Protein AF-A0A951U4C7-F1 (afdb_monomer_lite)

Sequence (136 aa):
MAEIHDWDKIETALTLVGVRLNSTLERSILAATTEAVLAAIAALEEAQLNGHVCRPGGWLKRAIDGRWRPNGKTEVEDMMLQFNDWFNLAQAQGIVIASTMQPDGSLVVFDRAGIAYPFAEMLSRYPISELQSTAA

Secondary structure (DSSP, 8-state):
----S-HHHHHHHHHHTTPPP-HHHHHHHHHS-HHHHHHHHHHHHHHHHHS--SSHHHHHHHHHHTT-------HHHHHHHHHHHHHHHHHHTTSEEEEEE-TTS-EEEEETT--EEEHHHHHHHS-HHHHHHH--

pLDDT: mean 84.79, std 10.7, range [45.88, 96.75]

Structure (mmCIF, N/CA/C/O backbone):
data_AF-A0A951U4C7-F1
#
_entry.id   AF-A0A951U4C7-F1
#
loop_
_atom_site.group_PDB
_atom_site.id
_atom_site.type_symbol
_atom_site.label_atom_id
_atom_site.label_alt_id
_atom_site.label_comp_id
_atom_site.label_asym_id
_atom_site.label_entity_id
_atom_site.label_seq_id
_atom_site.pdbx_PDB_ins_code
_atom_site.Cartn_x
_atom_site.Cartn_y
_atom_site.Cartn_z
_atom_site.occupancy
_atom_site.B_iso_or_equiv
_atom_site.auth_seq_id
_atom_site.auth_comp_id
_atom_site.auth_asym_id
_atom_site.auth_atom_id
_atom_site.pdbx_PDB_model_num
ATOM 1 N N . MET A 1 1 ? 16.471 5.077 -31.242 1.00 45.88 1 MET A N 1
ATOM 2 C CA . MET A 1 1 ? 17.108 5.189 -29.912 1.00 45.88 1 MET A CA 1
ATOM 3 C C . MET A 1 1 ? 16.001 5.599 -28.959 1.00 45.88 1 MET A C 1
ATOM 5 O O . MET A 1 1 ? 15.239 6.474 -29.342 1.00 45.88 1 MET A O 1
ATOM 9 N N . ALA A 1 2 ? 15.808 4.906 -27.836 1.00 49.50 2 ALA A N 1
ATOM 10 C CA . ALA A 1 2 ? 14.783 5.296 -26.869 1.00 49.50 2 ALA A CA 1
ATOM 11 C C . ALA A 1 2 ? 15.259 6.577 -26.169 1.00 49.50 2 ALA A C 1
ATOM 13 O O . ALA A 1 2 ? 16.340 6.590 -25.588 1.00 49.50 2 ALA A O 1
ATOM 14 N N . GLU A 1 3 ? 14.516 7.671 -26.301 1.00 51.53 3 GLU A N 1
ATOM 15 C CA . GLU A 1 3 ? 14.867 8.931 -25.650 1.00 51.53 3 GLU A CA 1
ATOM 16 C C . GLU A 1 3 ? 14.311 8.926 -24.224 1.00 51.53 3 GLU A C 1
ATOM 18 O O . GLU A 1 3 ? 13.099 9.009 -24.023 1.00 51.53 3 GLU A O 1
ATOM 23 N N . ILE A 1 4 ? 15.186 8.840 -23.221 1.00 61.28 4 ILE A N 1
ATOM 24 C CA . ILE A 1 4 ? 14.778 9.016 -21.825 1.00 61.28 4 ILE A CA 1
ATOM 25 C C . ILE A 1 4 ? 14.524 10.501 -21.584 1.00 61.28 4 ILE A C 1
ATOM 27 O O . ILE A 1 4 ? 15.459 11.286 -21.467 1.00 61.28 4 ILE A O 1
ATOM 31 N N . HIS A 1 5 ? 13.252 10.874 -21.510 1.00 61.62 5 HIS A N 1
ATOM 32 C CA . HIS A 1 5 ? 12.834 12.254 -21.260 1.00 61.62 5 HIS A CA 1
ATOM 33 C C . HIS A 1 5 ? 12.763 12.616 -19.763 1.00 61.62 5 HIS A C 1
ATOM 35 O O . HIS A 1 5 ? 12.678 13.792 -19.430 1.00 61.62 5 HIS A O 1
ATOM 41 N N . ASP A 1 6 ? 12.854 11.638 -18.851 1.00 76.56 6 ASP A N 1
ATOM 42 C CA . ASP A 1 6 ? 12.598 11.836 -17.415 1.00 76.56 6 ASP A CA 1
ATOM 43 C C . ASP A 1 6 ? 13.649 11.156 -16.512 1.00 76.56 6 ASP A C 1
ATOM 45 O O . ASP A 1 6 ? 13.320 10.360 -15.630 1.00 76.56 6 ASP A O 1
ATOM 49 N N . TRP A 1 7 ? 14.936 11.440 -16.730 1.00 82.06 7 TRP A N 1
ATOM 50 C CA . TRP A 1 7 ? 16.014 10.856 -15.914 1.00 82.06 7 TRP A CA 1
ATOM 51 C C . TRP A 1 7 ? 15.895 11.205 -14.420 1.00 82.06 7 TRP A C 1
ATOM 53 O O . TRP A 1 7 ? 16.097 10.343 -13.571 1.00 82.06 7 TRP A O 1
ATOM 63 N N . ASP A 1 8 ? 15.474 12.431 -14.106 1.00 83.31 8 ASP A N 1
ATOM 64 C CA . ASP A 1 8 ? 15.248 12.915 -12.735 1.00 83.31 8 ASP A CA 1
ATOM 65 C C . ASP A 1 8 ? 14.231 12.051 -11.957 1.00 83.31 8 ASP A C 1
ATOM 67 O O . ASP A 1 8 ? 14.458 11.668 -10.804 1.00 83.31 8 ASP A O 1
ATOM 71 N N . LYS A 1 9 ? 13.148 11.627 -12.628 1.00 83.56 9 LYS A N 1
ATOM 72 C CA . LYS A 1 9 ? 12.151 10.717 -12.040 1.00 83.56 9 LYS A CA 1
ATOM 73 C C . LYS A 1 9 ? 12.745 9.341 -11.755 1.00 83.56 9 LYS A C 1
ATOM 75 O O . LYS A 1 9 ? 12.454 8.751 -10.717 1.00 83.56 9 LYS A O 1
ATOM 80 N N . ILE A 1 10 ? 13.573 8.828 -12.665 1.00 85.44 10 ILE A N 1
ATOM 81 C CA . ILE A 1 10 ? 14.239 7.528 -12.509 1.00 85.44 10 ILE A CA 1
ATOM 82 C C . ILE A 1 10 ? 15.234 7.584 -11.345 1.00 85.44 10 ILE A C 1
ATOM 84 O O . ILE A 1 10 ? 15.258 6.671 -10.526 1.00 85.44 10 ILE A O 1
ATOM 88 N N . GLU A 1 11 ? 16.023 8.651 -11.231 1.00 85.31 11 GLU A N 1
ATOM 89 C CA . GLU A 1 11 ? 17.006 8.820 -10.157 1.00 85.31 11 GLU A CA 1
ATOM 90 C C . GLU A 1 11 ? 16.345 8.925 -8.776 1.00 85.31 11 GLU A C 1
ATOM 92 O O . GLU A 1 11 ? 16.759 8.247 -7.826 1.00 85.31 11 GLU A O 1
ATOM 97 N N . THR A 1 12 ? 15.258 9.692 -8.686 1.00 85.25 12 THR A N 1
ATOM 98 C CA . THR A 1 12 ? 14.436 9.781 -7.473 1.00 85.25 12 THR A CA 1
ATOM 99 C C . THR A 1 12 ? 13.888 8.407 -7.084 1.00 85.25 12 THR A C 1
ATOM 101 O O . THR A 1 12 ? 14.039 7.974 -5.939 1.00 85.25 12 THR A O 1
ATOM 104 N N . ALA A 1 13 ? 13.313 7.676 -8.043 1.00 84.88 13 ALA A N 1
ATOM 105 C CA . ALA A 1 13 ? 12.722 6.366 -7.793 1.00 84.88 13 ALA A CA 1
ATOM 106 C C . ALA A 1 13 ? 13.774 5.312 -7.394 1.00 84.88 13 ALA A C 1
ATOM 108 O O . ALA A 1 13 ? 13.545 4.534 -6.473 1.00 84.88 13 ALA A O 1
ATOM 109 N N . LEU A 1 14 ? 14.960 5.321 -8.015 1.00 88.69 14 LEU A N 1
ATOM 110 C CA . LEU A 1 14 ? 16.086 4.447 -7.655 1.00 88.69 14 LEU A CA 1
ATOM 111 C C . LEU A 1 14 ? 16.596 4.701 -6.234 1.00 88.69 14 LEU A C 1
ATOM 113 O O . LEU A 1 14 ? 16.932 3.755 -5.515 1.00 88.69 14 LEU A O 1
ATOM 117 N N . THR A 1 15 ? 16.639 5.972 -5.832 1.00 86.88 15 THR A N 1
ATOM 118 C CA . THR A 1 15 ? 17.038 6.376 -4.481 1.00 86.88 15 THR A CA 1
ATOM 119 C C 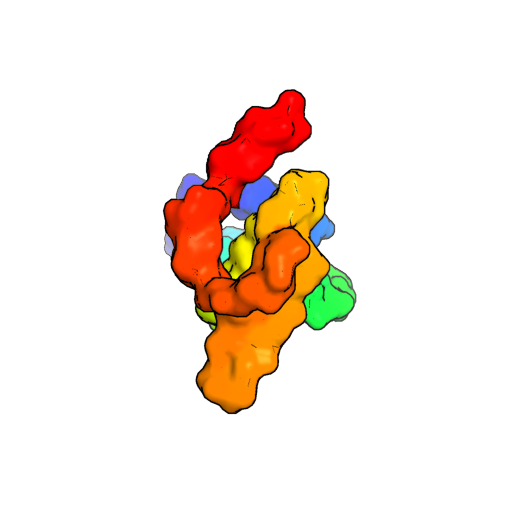. THR A 1 15 ? 16.047 5.856 -3.444 1.00 86.88 15 THR A C 1
ATOM 121 O O . THR A 1 15 ? 16.473 5.316 -2.423 1.00 86.88 15 THR A O 1
ATOM 124 N N . LEU A 1 16 ? 14.743 5.937 -3.735 1.00 84.88 16 LEU A N 1
ATOM 125 C CA . LEU A 1 16 ? 13.679 5.448 -2.855 1.00 84.88 16 LEU A CA 1
ATOM 126 C C . LEU A 1 16 ? 13.788 3.936 -2.592 1.00 84.88 16 LEU A C 1
ATOM 128 O O . LEU A 1 16 ? 13.708 3.505 -1.446 1.00 84.88 16 LEU A O 1
ATOM 132 N N . VAL A 1 17 ? 14.063 3.138 -3.630 1.00 85.12 17 VAL A N 1
ATOM 133 C CA . VAL A 1 17 ? 14.223 1.670 -3.516 1.00 85.12 17 VAL A CA 1
ATOM 134 C C . VAL A 1 17 ? 15.631 1.231 -3.078 1.00 85.12 17 VAL A C 1
ATOM 136 O O . VAL A 1 17 ? 15.945 0.035 -3.039 1.00 85.12 17 VAL A O 1
ATOM 139 N N . GLY A 1 18 ? 16.516 2.188 -2.767 1.00 86.12 18 GLY A N 1
ATOM 140 C CA . GLY A 1 18 ? 17.874 1.940 -2.276 1.00 86.12 18 GLY A CA 1
ATOM 141 C C . GLY A 1 18 ? 18.828 1.325 -3.309 1.00 86.12 18 GLY A C 1
ATOM 142 O O . GLY A 1 18 ? 19.813 0.676 -2.940 1.00 86.12 18 GLY A O 1
ATOM 143 N N . VAL A 1 19 ? 18.559 1.494 -4.607 1.00 87.62 19 VAL A N 1
ATOM 144 C CA . VAL A 1 19 ? 19.394 0.956 -5.688 1.00 87.62 19 VAL A CA 1
ATOM 145 C C . VAL A 1 19 ? 20.412 1.997 -6.133 1.00 87.62 19 VAL A C 1
ATOM 147 O O . VAL A 1 19 ? 20.068 3.057 -6.643 1.00 87.62 19 VAL A O 1
ATOM 150 N N . ARG A 1 20 ? 21.699 1.655 -6.028 1.00 85.88 20 ARG A N 1
ATOM 151 C CA . ARG A 1 20 ? 22.768 2.450 -6.644 1.00 85.88 20 ARG A CA 1
ATOM 152 C C . ARG A 1 20 ? 22.938 2.092 -8.114 1.00 85.88 20 ARG A C 1
ATOM 154 O O . ARG A 1 20 ? 23.027 0.911 -8.465 1.00 85.88 20 ARG A O 1
ATOM 161 N N . LEU A 1 21 ? 23.067 3.118 -8.949 1.00 83.06 21 LEU A N 1
ATOM 162 C CA . LEU A 1 21 ? 23.437 2.960 -10.349 1.00 83.06 21 LEU A CA 1
ATOM 163 C C . LEU A 1 21 ? 24.836 2.352 -10.475 1.00 83.06 21 LEU A C 1
ATOM 165 O O . LEU A 1 21 ? 25.780 2.725 -9.779 1.00 83.06 21 LEU A O 1
ATOM 169 N N . ASN A 1 22 ? 24.956 1.396 -11.389 1.00 85.81 22 ASN A N 1
ATOM 170 C CA . ASN A 1 22 ? 26.227 0.891 -11.883 1.00 85.81 22 ASN A CA 1
ATOM 171 C C . ASN A 1 22 ? 26.191 0.901 -13.414 1.00 85.81 22 ASN A C 1
ATOM 173 O O . ASN A 1 22 ? 25.114 0.930 -14.009 1.00 85.81 22 ASN A O 1
ATOM 177 N N . SER A 1 23 ? 27.356 0.813 -14.052 1.00 84.12 23 SER A N 1
ATOM 178 C CA . SER A 1 23 ? 27.496 0.922 -15.512 1.00 84.12 23 SER A CA 1
ATOM 179 C C . SER A 1 23 ? 26.658 -0.087 -16.312 1.00 84.12 23 SER A C 1
ATOM 181 O O . SER A 1 23 ? 26.307 0.158 -17.465 1.00 84.12 23 SER A O 1
ATOM 183 N N . THR A 1 24 ? 26.317 -1.234 -15.720 1.00 84.19 24 THR A N 1
ATOM 184 C CA . THR A 1 24 ? 25.462 -2.241 -16.365 1.00 84.19 24 THR A CA 1
ATOM 185 C C . THR A 1 24 ? 23.987 -1.861 -16.275 1.00 84.19 24 THR A C 1
ATOM 187 O O . THR A 1 24 ? 23.252 -1.994 -17.255 1.00 84.19 24 THR A O 1
ATOM 190 N N . LEU A 1 25 ? 23.549 -1.387 -15.109 1.00 83.19 25 LEU A N 1
ATOM 191 C CA . LEU A 1 25 ? 22.180 -0.942 -14.880 1.00 83.19 25 LEU A CA 1
ATOM 192 C C . LEU A 1 25 ? 21.878 0.330 -15.679 1.00 83.19 25 LEU A C 1
ATOM 194 O O . LEU A 1 25 ? 20.857 0.385 -16.348 1.00 83.19 25 LEU A O 1
ATOM 198 N N . GLU A 1 26 ? 22.807 1.284 -15.703 1.00 86.56 26 GLU A N 1
ATOM 199 C CA . GLU A 1 26 ? 22.716 2.510 -16.502 1.00 86.56 26 GLU A CA 1
ATOM 200 C C . GLU A 1 26 ? 22.537 2.202 -17.993 1.00 86.56 26 GLU A C 1
ATOM 202 O O . GLU A 1 26 ? 21.616 2.705 -18.631 1.00 86.56 26 GLU A O 1
ATOM 207 N N . ARG A 1 27 ? 23.336 1.274 -18.539 1.00 85.81 27 ARG A N 1
ATOM 208 C CA . ARG A 1 27 ? 23.171 0.816 -19.926 1.00 85.81 27 ARG A CA 1
ATOM 209 C C . ARG A 1 27 ? 21.807 0.171 -20.171 1.00 85.81 27 ARG A C 1
ATOM 211 O O . ARG A 1 27 ? 21.234 0.361 -21.238 1.00 85.81 27 ARG A O 1
ATOM 218 N N . SER A 1 28 ? 21.310 -0.601 -19.207 1.00 84.88 28 SER A N 1
ATOM 219 C CA . SER A 1 28 ? 20.012 -1.279 -19.322 1.00 84.88 28 SER A CA 1
ATOM 220 C C . SER A 1 28 ? 18.860 -0.271 -19.293 1.00 84.88 28 SER A C 1
ATOM 222 O O . SER A 1 28 ? 17.920 -0.400 -20.069 1.00 84.88 28 SER A O 1
ATOM 224 N N . ILE A 1 29 ? 18.972 0.771 -18.463 1.00 86.38 29 ILE A N 1
ATOM 225 C CA . ILE A 1 29 ? 18.020 1.883 -18.394 1.00 86.38 29 ILE A CA 1
ATOM 226 C C . ILE A 1 29 ? 18.016 2.656 -19.717 1.00 86.38 29 ILE A C 1
ATOM 228 O O . ILE A 1 29 ? 16.959 2.791 -20.320 1.00 86.38 29 ILE A O 1
ATOM 232 N N . LEU A 1 30 ? 19.185 3.074 -20.219 1.00 85.69 30 LEU A N 1
ATOM 233 C CA . LEU A 1 30 ? 19.333 3.811 -21.487 1.00 85.69 30 LEU A CA 1
ATOM 234 C C . LEU A 1 30 ? 18.850 3.031 -22.720 1.00 85.69 30 LEU A C 1
ATOM 236 O O . LEU A 1 30 ? 18.483 3.626 -23.731 1.00 85.69 30 LEU A O 1
ATOM 240 N N . ALA A 1 31 ? 18.873 1.700 -22.660 1.00 85.44 31 ALA A N 1
ATOM 241 C CA . ALA A 1 31 ? 18.373 0.838 -23.726 1.00 85.44 31 ALA A CA 1
ATOM 242 C C . ALA A 1 31 ? 16.851 0.607 -23.660 1.00 85.44 31 ALA A C 1
ATOM 244 O O . ALA A 1 31 ? 16.265 0.140 -24.640 1.00 85.44 31 ALA A O 1
ATOM 245 N N . ALA A 1 32 ? 16.219 0.910 -22.526 1.00 85.56 32 ALA A N 1
ATOM 246 C CA . ALA A 1 32 ? 14.797 0.716 -22.283 1.00 85.56 32 ALA A CA 1
ATOM 247 C C . ALA A 1 32 ? 14.008 2.028 -22.428 1.00 85.56 32 ALA A C 1
ATOM 249 O O . ALA A 1 32 ? 14.563 3.121 -22.514 1.00 85.56 32 ALA A O 1
ATOM 250 N N . THR A 1 33 ? 12.680 1.922 -22.482 1.00 86.94 33 THR A N 1
ATOM 251 C CA . THR A 1 33 ? 11.802 3.098 -22.425 1.00 86.94 33 THR A CA 1
ATOM 252 C C . THR A 1 33 ? 11.638 3.562 -20.980 1.00 86.94 33 THR A C 1
ATOM 254 O O . THR A 1 33 ? 11.653 2.738 -20.063 1.00 86.94 33 THR A O 1
ATOM 257 N N . THR A 1 34 ? 11.407 4.863 -20.772 1.00 84.31 34 THR A N 1
ATOM 258 C CA . THR A 1 34 ? 11.102 5.429 -19.446 1.00 84.31 34 THR A CA 1
ATOM 259 C C . THR A 1 34 ? 9.996 4.640 -18.738 1.00 84.31 34 THR A C 1
ATOM 261 O O . THR A 1 34 ? 10.152 4.263 -17.582 1.00 84.31 34 THR A O 1
ATOM 264 N N . GLU A 1 35 ? 8.913 4.306 -19.448 1.00 83.12 35 GLU A N 1
ATOM 265 C CA . GLU A 1 35 ? 7.803 3.515 -18.902 1.00 83.12 35 GLU A CA 1
ATOM 266 C C . GLU A 1 35 ? 8.234 2.125 -18.421 1.00 83.12 35 GLU A C 1
ATOM 268 O O . GLU A 1 35 ? 7.820 1.688 -17.350 1.00 83.12 35 GLU A O 1
ATOM 273 N N . ALA A 1 36 ? 9.073 1.422 -19.189 1.00 85.38 36 ALA A N 1
ATOM 274 C CA . ALA A 1 36 ? 9.543 0.090 -18.818 1.00 85.38 36 ALA A CA 1
ATOM 275 C C . ALA A 1 36 ? 10.458 0.137 -17.589 1.00 85.38 36 ALA A C 1
ATOM 277 O O . ALA A 1 36 ? 10.387 -0.744 -16.734 1.00 85.38 36 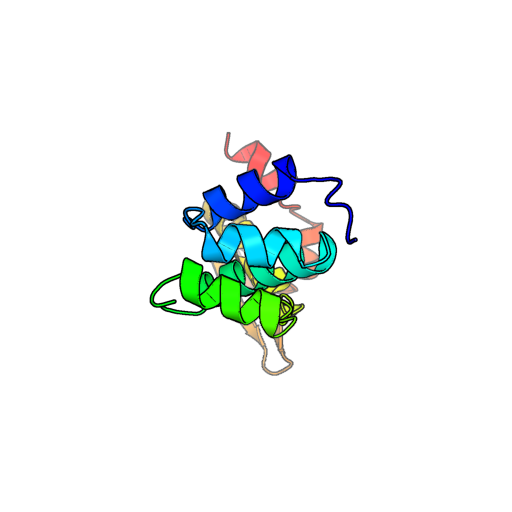ALA A O 1
ATOM 278 N N . VAL A 1 37 ? 11.290 1.175 -17.481 1.00 89.44 37 VAL A N 1
ATOM 279 C CA . VAL A 1 37 ? 12.160 1.386 -16.320 1.00 89.44 37 VAL A CA 1
ATOM 280 C C . VAL A 1 37 ? 11.329 1.704 -15.079 1.00 89.44 37 VAL A C 1
ATOM 282 O O . VAL A 1 37 ? 11.531 1.075 -14.046 1.00 89.44 37 VAL A O 1
ATOM 285 N N . LEU A 1 38 ? 10.356 2.613 -15.183 1.00 87.75 38 LEU A N 1
ATOM 286 C CA . LEU A 1 38 ? 9.467 2.955 -14.070 1.00 87.75 38 LEU A CA 1
ATOM 287 C C . LEU A 1 38 ? 8.624 1.755 -13.618 1.00 87.75 38 LEU A C 1
ATOM 289 O O . LEU A 1 38 ? 8.517 1.508 -12.420 1.00 87.75 38 LEU A O 1
ATOM 293 N N . ALA A 1 39 ? 8.094 0.959 -14.552 1.00 86.50 39 ALA A N 1
ATOM 294 C CA . ALA A 1 39 ? 7.372 -0.269 -14.219 1.00 86.50 39 ALA A CA 1
ATOM 295 C C . ALA A 1 39 ? 8.274 -1.296 -13.512 1.00 86.50 39 ALA A C 1
ATOM 297 O O . ALA A 1 39 ? 7.859 -1.913 -12.535 1.00 86.50 39 ALA A O 1
ATOM 298 N N . ALA A 1 40 ? 9.524 -1.450 -13.952 1.00 90.75 40 ALA A N 1
ATOM 299 C CA . ALA A 1 40 ? 10.476 -2.344 -13.303 1.00 90.75 40 ALA A CA 1
ATOM 300 C C . ALA A 1 40 ? 10.862 -1.871 -11.888 1.00 90.75 40 ALA A C 1
ATOM 302 O O . ALA A 1 40 ? 11.051 -2.703 -11.000 1.00 90.75 40 ALA A O 1
ATOM 303 N N . ILE A 1 41 ? 10.960 -0.554 -11.666 1.00 90.31 41 ILE A N 1
ATOM 304 C CA . ILE A 1 41 ? 11.207 0.022 -10.336 1.00 90.31 41 ILE A CA 1
ATOM 305 C C . ILE A 1 41 ? 9.999 -0.204 -9.420 1.00 90.31 41 ILE A C 1
ATOM 307 O O . ILE A 1 41 ? 10.184 -0.681 -8.305 1.00 90.31 41 ILE A O 1
ATOM 311 N N . ALA A 1 42 ? 8.778 0.037 -9.901 1.00 87.75 42 ALA A N 1
ATOM 312 C CA . ALA A 1 42 ? 7.560 -0.233 -9.134 1.00 87.75 42 ALA A CA 1
ATOM 313 C C . ALA A 1 42 ? 7.428 -1.723 -8.761 1.00 87.75 42 ALA A C 1
ATOM 315 O O . ALA A 1 42 ? 7.065 -2.061 -7.640 1.00 87.75 42 ALA A O 1
ATOM 316 N N . ALA A 1 43 ? 7.797 -2.631 -9.671 1.00 88.56 43 ALA A N 1
ATOM 317 C CA . ALA A 1 43 ? 7.834 -4.064 -9.381 1.00 88.56 43 ALA A CA 1
ATOM 318 C C . ALA A 1 43 ? 8.877 -4.424 -8.306 1.00 88.56 43 ALA A C 1
ATOM 320 O O . ALA A 1 43 ? 8.661 -5.342 -7.516 1.00 88.56 43 ALA A O 1
ATOM 321 N N . LEU A 1 44 ? 10.018 -3.725 -8.278 1.00 89.94 44 LEU A N 1
ATOM 322 C CA . LEU A 1 44 ? 11.044 -3.921 -7.253 1.00 89.94 44 LEU A CA 1
ATOM 323 C C . LEU A 1 44 ? 10.555 -3.443 -5.883 1.00 89.94 44 LEU A C 1
ATOM 325 O O . LEU A 1 44 ? 10.785 -4.136 -4.896 1.00 89.94 44 LEU A O 1
ATOM 329 N N . GLU A 1 45 ? 9.893 -2.290 -5.833 1.00 87.25 45 GLU A N 1
ATOM 330 C CA . GLU A 1 45 ? 9.280 -1.762 -4.614 1.00 87.25 45 GLU A CA 1
ATOM 331 C C . GLU A 1 45 ? 8.251 -2.754 -4.047 1.00 87.25 45 GLU A C 1
ATOM 333 O O . GLU A 1 45 ? 8.349 -3.150 -2.887 1.00 87.25 45 GLU A O 1
ATOM 338 N N . GLU A 1 46 ? 7.342 -3.265 -4.885 1.00 82.12 46 GLU A N 1
ATOM 339 C CA . GLU A 1 46 ? 6.367 -4.295 -4.498 1.00 82.12 46 GLU A CA 1
ATOM 340 C C . GLU A 1 46 ? 7.053 -5.575 -3.986 1.00 82.12 46 GLU A C 1
ATOM 342 O O . GLU A 1 46 ? 6.684 -6.130 -2.950 1.00 82.12 46 GLU A O 1
ATOM 347 N N . ALA A 1 47 ? 8.110 -6.031 -4.665 1.00 85.44 47 ALA A N 1
ATOM 348 C CA . ALA A 1 47 ? 8.864 -7.209 -4.249 1.00 85.44 47 ALA A CA 1
ATOM 349 C C . ALA A 1 47 ? 9.604 -7.009 -2.912 1.00 85.44 47 ALA A C 1
ATOM 351 O O . ALA A 1 47 ? 9.761 -7.971 -2.160 1.00 85.44 47 ALA A O 1
ATOM 352 N N . GLN A 1 48 ? 10.065 -5.788 -2.615 1.00 85.62 48 GLN A N 1
ATOM 353 C CA . GLN A 1 48 ? 10.689 -5.434 -1.336 1.00 85.62 48 GLN A CA 1
ATOM 354 C C . GLN A 1 48 ? 9.671 -5.376 -0.191 1.00 85.62 48 GLN A C 1
ATOM 356 O O . GLN A 1 48 ? 10.013 -5.739 0.933 1.00 85.62 48 GLN A O 1
ATOM 361 N N . LEU A 1 49 ? 8.434 -4.953 -0.467 1.00 80.88 49 LEU A N 1
ATOM 362 C CA . LEU A 1 49 ? 7.342 -4.972 0.510 1.00 80.88 49 LEU A CA 1
ATOM 363 C C . LEU A 1 49 ? 6.886 -6.405 0.822 1.00 80.88 49 LEU A C 1
ATOM 365 O O . LEU A 1 49 ? 6.692 -6.754 1.984 1.00 80.88 49 LEU A O 1
ATOM 369 N N . ASN A 1 50 ? 6.774 -7.250 -0.205 1.00 77.69 50 ASN A N 1
ATOM 370 C CA . ASN A 1 50 ? 6.265 -8.618 -0.080 1.00 77.69 50 ASN A CA 1
ATOM 371 C C . ASN A 1 50 ? 7.309 -9.640 0.406 1.00 77.69 50 ASN A C 1
ATOM 373 O O . ASN A 1 50 ? 6.970 -10.792 0.685 1.00 77.69 50 ASN A O 1
ATOM 377 N N . GLY A 1 51 ? 8.585 -9.261 0.511 1.00 77.81 51 GLY A N 1
ATOM 378 C CA . GLY A 1 51 ? 9.622 -10.165 0.992 1.00 77.81 51 GLY A CA 1
ATOM 379 C C . GLY A 1 51 ? 11.047 -9.643 0.841 1.00 77.81 51 GLY A C 1
ATOM 380 O O . GLY A 1 51 ? 11.313 -8.468 0.613 1.00 77.81 51 GLY A O 1
ATOM 381 N N . HIS A 1 52 ? 12.016 -10.548 0.990 1.00 74.62 52 HIS A N 1
ATOM 382 C CA . HIS A 1 52 ? 13.426 -10.180 0.928 1.00 74.62 52 HIS A CA 1
ATOM 383 C C . HIS A 1 52 ? 13.972 -10.233 -0.506 1.00 74.62 52 HIS A C 1
ATOM 385 O O . HIS A 1 52 ? 14.224 -11.308 -1.055 1.00 74.62 52 HIS A O 1
ATOM 391 N N . VAL A 1 53 ? 14.240 -9.064 -1.096 1.00 83.88 53 VAL A N 1
ATOM 392 C CA . VAL A 1 53 ? 14.930 -8.964 -2.389 1.00 83.88 53 VAL A CA 1
ATOM 393 C C . VAL A 1 53 ? 16.446 -8.975 -2.194 1.00 83.88 53 VAL A C 1
ATOM 395 O O . VAL A 1 53 ? 17.074 -7.967 -1.866 1.00 83.88 53 VAL A O 1
ATOM 398 N N . CYS A 1 54 ? 17.075 -10.118 -2.469 1.00 75.06 54 CYS A N 1
ATOM 399 C CA . CYS A 1 54 ? 18.532 -10.199 -2.536 1.00 75.06 54 CYS A CA 1
ATOM 400 C C . CYS A 1 54 ? 19.073 -9.455 -3.769 1.00 75.06 54 CYS A C 1
ATOM 402 O O . CYS A 1 54 ? 18.734 -9.779 -4.907 1.00 75.06 54 CYS A O 1
ATOM 404 N N . ARG A 1 55 ? 20.015 -8.528 -3.545 1.00 86.50 55 ARG A N 1
ATOM 405 C CA . ARG A 1 55 ? 20.719 -7.737 -4.579 1.00 86.50 55 ARG A CA 1
ATOM 406 C C . ARG A 1 55 ? 19.769 -6.920 -5.482 1.00 86.50 55 ARG A C 1
ATOM 408 O O . ARG A 1 55 ? 19.672 -7.209 -6.680 1.00 86.50 55 ARG A O 1
ATOM 415 N N . PRO A 1 56 ? 19.163 -5.844 -4.950 1.00 86.69 56 PRO A N 1
ATOM 416 C CA . PRO A 1 56 ? 18.172 -5.016 -5.646 1.00 86.69 56 PRO A CA 1
ATOM 417 C C . PRO A 1 56 ? 18.586 -4.542 -7.048 1.00 86.69 56 PRO A C 1
ATOM 419 O O . PRO A 1 56 ? 17.814 -4.668 -7.988 1.00 86.69 56 PRO A O 1
ATOM 422 N N . GLY A 1 57 ? 19.836 -4.106 -7.255 1.00 86.56 57 GLY A N 1
ATOM 423 C CA . GLY A 1 57 ? 20.291 -3.660 -8.583 1.00 86.56 57 GLY A CA 1
ATOM 424 C C . GLY A 1 57 ? 20.362 -4.775 -9.640 1.00 86.56 57 GLY A C 1
ATOM 425 O O . GLY A 1 57 ? 20.066 -4.553 -10.812 1.00 86.56 57 GLY A O 1
ATOM 426 N N . GLY A 1 58 ? 20.718 -5.999 -9.236 1.00 88.38 58 GLY A N 1
ATOM 427 C CA . GLY A 1 58 ? 20.725 -7.162 -10.133 1.00 88.38 58 GLY A CA 1
ATOM 428 C C . GLY A 1 58 ? 19.328 -7.741 -10.372 1.00 88.38 58 GLY A C 1
ATOM 429 O O . GLY A 1 58 ? 19.100 -8.407 -11.384 1.00 88.38 58 GLY A O 1
ATOM 430 N N . TRP A 1 59 ? 18.407 -7.500 -9.440 1.00 91.75 59 TRP A N 1
ATOM 431 C CA . TRP A 1 59 ? 16.985 -7.774 -9.609 1.00 91.75 59 TRP A CA 1
ATOM 432 C C . TRP A 1 59 ? 16.373 -6.782 -10.601 1.00 91.75 59 TRP A C 1
ATOM 434 O O . TRP A 1 59 ? 15.793 -7.201 -11.596 1.00 91.75 59 TRP A O 1
ATOM 444 N N . LEU A 1 60 ? 16.625 -5.482 -10.416 1.00 91.19 60 LEU A N 1
ATOM 445 C CA . LEU A 1 60 ? 16.099 -4.424 -11.274 1.00 91.19 60 LEU A CA 1
ATOM 446 C C . LEU A 1 60 ? 16.544 -4.571 -12.728 1.00 91.19 60 LEU A C 1
ATOM 448 O O . LEU A 1 60 ? 15.728 -4.453 -13.632 1.00 91.19 60 LEU A O 1
ATOM 452 N N . LYS A 1 61 ? 17.816 -4.907 -12.968 1.00 91.44 61 LYS A N 1
ATOM 453 C CA . LYS A 1 61 ? 18.295 -5.217 -14.323 1.00 91.44 61 LYS A CA 1
ATOM 454 C C . LYS A 1 61 ? 17.447 -6.314 -14.979 1.00 91.44 61 LYS A C 1
ATOM 456 O O . LYS A 1 61 ? 17.036 -6.171 -16.124 1.00 91.44 61 LYS A O 1
ATOM 461 N N . ARG A 1 62 ? 17.183 -7.406 -14.253 1.00 89.94 62 ARG A N 1
ATOM 462 C CA . ARG A 1 62 ? 16.363 -8.520 -14.754 1.00 89.94 62 ARG A CA 1
ATOM 463 C C . ARG A 1 62 ? 14.917 -8.098 -14.988 1.00 89.94 62 ARG A C 1
ATOM 465 O O . ARG A 1 62 ? 14.334 -8.532 -15.974 1.00 89.94 62 ARG A O 1
ATOM 472 N N . ALA A 1 63 ? 14.376 -7.237 -14.133 1.00 90.00 63 ALA A N 1
ATOM 473 C CA . ALA A 1 63 ? 13.046 -6.673 -14.302 1.00 90.00 63 ALA A CA 1
ATOM 474 C C . ALA A 1 63 ? 12.946 -5.787 -15.556 1.00 90.00 63 ALA A C 1
ATOM 476 O O . ALA A 1 63 ? 11.993 -5.928 -16.316 1.00 90.00 63 ALA A O 1
ATOM 477 N N . ILE A 1 64 ? 13.953 -4.952 -15.833 1.00 90.56 64 ILE A N 1
ATOM 478 C CA . ILE A 1 64 ? 14.024 -4.133 -17.054 1.00 90.56 64 ILE A CA 1
ATOM 479 C C . ILE A 1 64 ? 14.134 -5.029 -18.298 1.00 90.56 64 ILE A C 1
ATOM 481 O O . ILE A 1 64 ? 13.326 -4.903 -19.219 1.00 90.56 64 ILE A O 1
ATOM 485 N N . ASP A 1 65 ? 15.080 -5.976 -18.305 1.00 88.56 65 ASP A N 1
ATOM 486 C CA . ASP A 1 65 ? 15.298 -6.899 -19.431 1.00 88.56 65 ASP A CA 1
ATOM 487 C C . ASP A 1 65 ? 14.056 -7.769 -19.704 1.00 88.56 65 ASP A C 1
ATOM 489 O O . ASP A 1 65 ? 13.689 -8.019 -20.853 1.00 88.56 65 ASP A O 1
ATOM 493 N N . GLY A 1 66 ? 13.398 -8.220 -18.634 1.00 86.06 66 GLY A N 1
ATOM 494 C CA . GLY A 1 66 ? 12.198 -9.051 -18.671 1.00 86.06 66 GLY A CA 1
ATOM 495 C C . GLY A 1 66 ? 10.894 -8.273 -18.838 1.00 86.06 66 GLY A C 1
ATOM 496 O O . GLY A 1 66 ? 9.841 -8.902 -18.911 1.00 86.06 66 GLY A O 1
ATOM 497 N N . ARG A 1 67 ? 10.943 -6.933 -18.888 1.00 85.88 67 ARG A N 1
ATOM 498 C CA . ARG A 1 67 ? 9.771 -6.038 -18.918 1.00 85.88 67 ARG A CA 1
ATOM 499 C C . ARG A 1 67 ? 8.752 -6.358 -17.822 1.00 85.88 67 ARG A C 1
ATOM 501 O O . ARG A 1 67 ? 7.545 -6.374 -18.071 1.00 85.88 67 ARG A O 1
ATOM 508 N N . TRP A 1 68 ? 9.250 -6.655 -16.626 1.00 87.88 68 TRP A N 1
ATOM 509 C CA . TRP A 1 68 ? 8.407 -6.929 -15.472 1.00 8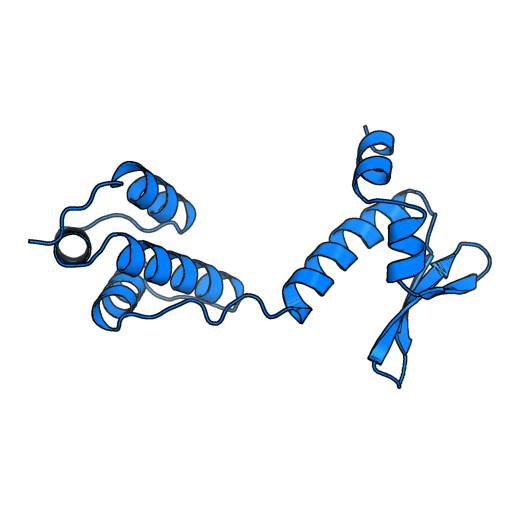7.88 68 TRP A CA 1
ATOM 510 C C . TRP A 1 68 ? 7.587 -5.690 -15.133 1.00 87.88 68 TRP A C 1
ATOM 512 O O . TRP A 1 68 ? 8.030 -4.553 -15.302 1.00 87.88 68 TRP A O 1
ATOM 522 N N . ARG A 1 69 ? 6.368 -5.939 -14.675 1.00 83.19 69 ARG A N 1
ATOM 523 C CA . ARG A 1 69 ? 5.447 -4.922 -14.186 1.00 83.19 69 ARG A CA 1
ATOM 524 C C . ARG A 1 69 ? 5.099 -5.276 -12.745 1.00 83.19 69 ARG A C 1
ATOM 526 O O . ARG A 1 69 ? 5.155 -6.464 -12.417 1.00 83.19 69 ARG A O 1
ATOM 533 N N . PRO A 1 70 ? 4.770 -4.288 -11.899 1.00 80.69 70 PRO A N 1
ATOM 534 C CA . PRO A 1 70 ? 4.149 -4.590 -10.618 1.00 80.69 70 PRO A CA 1
ATOM 535 C C . PRO A 1 70 ? 2.923 -5.468 -10.882 1.00 80.69 70 PRO A C 1
ATOM 537 O O . PRO A 1 70 ? 2.249 -5.291 -11.907 1.00 80.69 70 PRO A O 1
ATOM 540 N N . ASN A 1 71 ? 2.636 -6.413 -9.989 1.00 76.69 71 ASN A N 1
ATOM 541 C CA . ASN A 1 71 ? 1.414 -7.210 -10.104 1.00 76.69 71 ASN A CA 1
ATOM 542 C C . ASN A 1 71 ? 0.167 -6.325 -9.924 1.00 76.69 71 ASN A C 1
ATOM 544 O O . ASN A 1 71 ? -0.935 -6.729 -10.292 1.00 76.69 71 ASN A O 1
ATOM 548 N N . GLY A 1 72 ? 0.379 -5.093 -9.448 1.00 61.81 72 GLY A N 1
ATOM 549 C CA . GLY A 1 72 ? -0.646 -4.144 -9.062 1.00 61.81 72 GLY A CA 1
ATOM 550 C C . GLY A 1 72 ? -0.930 -4.340 -7.585 1.00 61.81 72 GLY A C 1
ATOM 551 O O . GLY A 1 72 ? -0.936 -5.470 -7.102 1.00 61.81 72 GLY A O 1
ATOM 552 N N . LYS A 1 73 ? -1.187 -3.244 -6.867 1.00 56.66 73 LYS A N 1
ATOM 553 C CA . LYS A 1 73 ? -1.870 -3.389 -5.590 1.00 56.66 73 LYS A CA 1
ATOM 554 C C . LYS A 1 73 ? -3.223 -3.992 -5.902 1.00 56.66 73 LYS A C 1
ATOM 556 O O . LYS A 1 73 ? -3.973 -3.467 -6.730 1.00 56.66 73 LYS A O 1
ATOM 561 N N . THR A 1 74 ? -3.511 -5.124 -5.296 1.00 58.28 74 THR A N 1
ATOM 562 C CA . THR A 1 74 ? -4.852 -5.683 -5.396 1.00 58.28 74 THR A CA 1
ATOM 563 C C . THR A 1 74 ? -5.814 -4.649 -4.796 1.00 58.28 74 THR A C 1
ATOM 565 O O . THR A 1 74 ? -5.456 -4.003 -3.813 1.00 58.28 74 THR A O 1
ATOM 568 N N . GLU A 1 75 ? -7.039 -4.491 -5.313 1.00 58.97 75 GLU A N 1
ATOM 569 C CA . GLU A 1 75 ? -8.049 -3.601 -4.688 1.00 58.97 75 GLU A CA 1
ATOM 570 C C . GLU A 1 75 ? -8.199 -3.883 -3.177 1.00 58.97 75 GLU A C 1
ATOM 572 O O . GLU A 1 75 ? -8.467 -2.992 -2.376 1.00 58.97 75 GLU A O 1
ATOM 577 N N . VAL A 1 76 ? -7.940 -5.134 -2.788 1.00 62.81 76 VAL A N 1
ATOM 578 C CA . VAL A 1 76 ? -7.892 -5.623 -1.408 1.00 62.81 76 VAL A CA 1
ATOM 579 C C . VAL A 1 76 ? -6.769 -4.983 -0.581 1.00 62.81 76 VAL A C 1
ATOM 581 O O . VAL A 1 76 ? -6.993 -4.643 0.577 1.00 62.81 76 VAL A O 1
ATOM 584 N N . GLU A 1 77 ? -5.572 -4.796 -1.140 1.00 65.19 77 GLU A N 1
ATOM 585 C CA . GLU A 1 77 ? -4.426 -4.216 -0.426 1.00 65.19 77 GLU A CA 1
ATOM 586 C C . GLU A 1 77 ? -4.599 -2.712 -0.210 1.00 65.19 77 GLU A C 1
ATOM 588 O O . GLU A 1 77 ? -4.345 -2.223 0.891 1.00 65.19 77 GLU A O 1
ATOM 593 N N . ASP A 1 78 ? -5.094 -1.982 -1.214 1.00 69.00 78 ASP A N 1
ATOM 594 C CA . ASP A 1 78 ? -5.417 -0.560 -1.049 1.00 69.00 78 ASP A CA 1
ATOM 595 C C . ASP A 1 78 ? -6.585 -0.360 -0.069 1.00 69.00 78 ASP A C 1
ATOM 597 O O . ASP A 1 78 ? -6.525 0.530 0.783 1.00 69.00 78 ASP A O 1
ATOM 601 N N . MET A 1 79 ? -7.602 -1.230 -0.107 1.00 72.75 79 MET A N 1
ATOM 602 C CA . MET A 1 79 ? -8.684 -1.221 0.882 1.00 72.75 79 MET A CA 1
ATOM 603 C C . MET A 1 79 ? -8.162 -1.501 2.299 1.00 72.75 79 MET A C 1
ATOM 605 O O . MET A 1 79 ? -8.583 -0.833 3.242 1.00 72.75 79 MET A O 1
ATOM 609 N N . MET A 1 80 ? -7.235 -2.449 2.469 1.00 78.12 80 MET A N 1
ATOM 610 C CA . MET A 1 80 ? -6.641 -2.761 3.774 1.00 78.12 80 MET A CA 1
ATOM 611 C C . MET A 1 80 ? -5.769 -1.629 4.316 1.00 78.12 80 MET A C 1
ATOM 613 O O . MET A 1 80 ? -5.834 -1.340 5.511 1.00 78.12 80 MET A O 1
ATOM 617 N N . LEU A 1 81 ? -4.975 -0.974 3.466 1.00 79.62 81 LEU A N 1
ATOM 618 C CA . LEU A 1 81 ? -4.180 0.192 3.860 1.00 79.62 81 LEU A CA 1
ATOM 619 C C . LEU A 1 81 ? -5.088 1.342 4.308 1.00 79.62 81 LEU A C 1
ATOM 621 O O . LEU A 1 81 ? -4.930 1.851 5.417 1.00 79.62 81 LEU A O 1
ATOM 625 N N . GLN A 1 82 ? -6.099 1.677 3.501 1.00 84.00 82 GLN A N 1
ATOM 626 C CA . GLN A 1 82 ? -7.069 2.718 3.842 1.00 84.00 82 GLN A CA 1
ATOM 627 C C . GLN A 1 82 ? -7.836 2.388 5.129 1.00 84.00 82 GLN A C 1
ATOM 629 O O . GLN A 1 82 ? -8.050 3.266 5.966 1.00 84.00 82 GLN A O 1
ATOM 634 N N . PHE A 1 83 ? -8.238 1.126 5.301 1.00 90.69 83 PHE A N 1
ATOM 635 C CA . PHE A 1 83 ? -8.897 0.667 6.516 1.00 90.69 83 PHE A CA 1
ATOM 636 C C . PHE A 1 83 ? -7.994 0.817 7.741 1.00 90.69 83 PHE A C 1
ATOM 638 O O . PHE A 1 83 ? -8.444 1.359 8.746 1.00 90.69 83 PHE A O 1
ATOM 645 N N . ASN A 1 84 ? -6.739 0.368 7.673 1.00 90.25 84 ASN A N 1
ATOM 646 C CA . ASN A 1 84 ? -5.817 0.421 8.807 1.00 90.25 84 ASN A CA 1
ATOM 647 C C . ASN A 1 84 ? -5.535 1.862 9.244 1.00 90.25 84 ASN A C 1
ATOM 649 O O . ASN A 1 84 ? -5.612 2.162 10.438 1.00 90.25 84 ASN A O 1
ATOM 653 N N . ASP A 1 85 ? -5.260 2.758 8.294 1.00 90.88 85 ASP A N 1
ATOM 654 C CA . ASP A 1 85 ? -4.996 4.167 8.593 1.00 90.88 85 ASP A CA 1
ATOM 655 C C . ASP A 1 85 ? -6.211 4.829 9.252 1.00 90.88 85 ASP A C 1
ATOM 657 O O . ASP A 1 85 ? -6.094 5.502 10.281 1.00 90.88 85 ASP A O 1
ATOM 661 N N . TRP A 1 86 ? -7.400 4.584 8.700 1.00 94.88 86 TRP A N 1
ATOM 662 C CA . TRP A 1 86 ? -8.647 5.091 9.255 1.00 94.88 86 TRP A CA 1
ATOM 663 C C . TRP A 1 86 ? -8.948 4.510 10.643 1.00 94.88 86 TRP A C 1
ATOM 665 O O . TRP A 1 86 ? -9.257 5.254 11.575 1.00 94.88 86 TRP A O 1
ATOM 675 N N . PHE A 1 87 ? -8.841 3.188 10.799 1.00 94.69 87 PHE A N 1
ATOM 676 C CA . PHE A 1 87 ? -9.223 2.475 12.015 1.00 94.69 87 PHE A CA 1
ATOM 677 C C . PHE A 1 87 ? -8.351 2.880 13.197 1.00 94.69 87 PHE A C 1
ATOM 679 O O . PHE A 1 87 ? -8.879 3.115 14.280 1.00 94.69 87 PHE A O 1
ATOM 686 N N . ASN A 1 88 ? -7.040 3.030 12.995 1.00 93.38 88 ASN A N 1
ATOM 687 C CA . ASN A 1 88 ? -6.125 3.461 14.050 1.00 93.38 88 ASN A CA 1
ATOM 688 C C . ASN A 1 88 ? -6.484 4.857 14.579 1.00 93.38 88 ASN A C 1
ATOM 690 O O . ASN A 1 88 ? -6.540 5.065 15.792 1.00 93.38 88 ASN A O 1
ATOM 694 N N . LEU A 1 89 ? -6.780 5.805 13.685 1.00 94.94 89 LEU A N 1
ATOM 695 C CA . LEU A 1 89 ? -7.195 7.154 14.075 1.00 94.94 89 LEU A CA 1
ATOM 696 C C . LEU A 1 89 ? -8.559 7.141 14.773 1.00 94.94 89 LEU A C 1
ATOM 698 O O . LEU A 1 89 ? -8.722 7.737 15.840 1.00 94.94 89 LEU A O 1
ATOM 702 N N . ALA A 1 90 ? -9.528 6.427 14.200 1.00 94.19 90 ALA A N 1
ATOM 703 C CA . ALA A 1 90 ? -10.867 6.308 14.759 1.00 94.19 90 ALA A CA 1
ATOM 704 C C . ALA A 1 90 ? -10.839 5.630 16.140 1.00 94.19 90 ALA A C 1
ATOM 706 O O . ALA A 1 90 ? -11.537 6.070 17.052 1.00 94.19 90 ALA A O 1
ATOM 707 N N . GLN A 1 91 ? -10.007 4.603 16.332 1.00 95.06 91 GLN A N 1
ATOM 708 C CA . GLN A 1 91 ? -9.841 3.910 17.609 1.00 95.06 91 GLN A CA 1
ATOM 709 C C . GLN A 1 91 ? -9.134 4.785 18.648 1.00 95.06 91 GLN A C 1
ATOM 711 O O . GLN A 1 91 ? -9.570 4.829 19.797 1.00 95.06 91 GLN A O 1
ATOM 716 N N . ALA A 1 92 ? -8.097 5.536 18.262 1.00 93.38 92 ALA A N 1
ATOM 717 C CA . ALA A 1 92 ? -7.416 6.476 19.157 1.00 93.38 92 ALA A CA 1
ATOM 718 C C . ALA A 1 92 ? -8.360 7.581 19.665 1.00 93.38 92 ALA A C 1
ATOM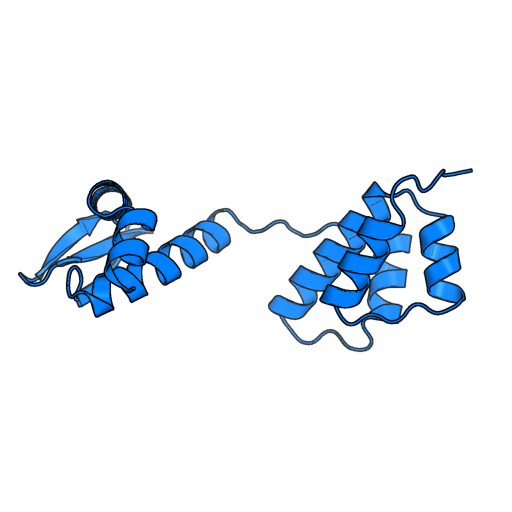 720 O O . ALA A 1 92 ? -8.286 7.992 20.821 1.00 93.38 92 ALA A O 1
ATOM 721 N N . GLN A 1 93 ? -9.305 8.010 18.826 1.00 93.31 93 GLN A N 1
ATOM 722 C CA . GLN A 1 93 ? -10.377 8.940 19.196 1.00 93.31 93 GLN A CA 1
ATOM 723 C C . GLN A 1 93 ? -11.573 8.233 19.853 1.00 93.31 93 GLN A C 1
ATOM 725 O O . GLN A 1 93 ? -12.570 8.862 20.205 1.00 93.31 93 GLN A O 1
ATOM 730 N N . GLY A 1 94 ? -11.500 6.913 20.024 1.00 92.88 94 GLY A N 1
ATOM 731 C CA . GLY A 1 94 ? -12.526 6.040 20.579 1.00 92.88 94 GLY A CA 1
ATOM 732 C C . GLY A 1 94 ? -13.803 5.941 19.746 1.00 92.88 94 GLY A C 1
ATOM 733 O O . GLY A 1 94 ? -14.789 5.439 20.256 1.00 92.88 94 GLY A O 1
ATOM 734 N N . ILE A 1 95 ? -13.850 6.433 18.514 1.00 94.62 95 ILE A N 1
ATOM 735 C CA . ILE A 1 95 ? -15.032 6.335 17.641 1.00 94.62 95 ILE A CA 1
ATOM 736 C C . ILE A 1 95 ? -15.399 4.866 17.405 1.00 94.62 95 ILE A C 1
ATOM 738 O O . ILE A 1 95 ? -16.575 4.505 17.428 1.00 94.62 95 ILE A O 1
ATOM 742 N N . VAL A 1 96 ? -14.383 4.016 17.252 1.00 96.44 96 VAL A N 1
ATOM 743 C CA . VAL A 1 96 ? -14.521 2.562 17.152 1.00 96.44 96 VAL A CA 1
ATOM 744 C C . VAL A 1 96 ? -13.705 1.860 18.229 1.00 96.44 96 VAL A C 1
ATOM 746 O O . VAL A 1 96 ? -12.727 2.404 18.737 1.00 96.44 96 VAL A O 1
ATOM 749 N N . ILE A 1 97 ? -14.102 0.637 18.571 1.00 96.50 97 ILE A N 1
ATOM 750 C CA . ILE A 1 97 ? -13.418 -0.190 19.575 1.00 96.50 97 ILE A CA 1
ATOM 751 C C . ILE A 1 97 ? -12.861 -1.490 18.992 1.00 96.50 97 ILE A C 1
ATOM 753 O O . ILE A 1 97 ? -11.849 -1.991 19.477 1.00 96.50 97 ILE A O 1
ATOM 757 N N . ALA A 1 98 ? -13.489 -2.024 17.944 1.00 95.56 98 ALA A N 1
ATOM 758 C CA . ALA A 1 98 ? -13.116 -3.289 17.322 1.00 95.56 98 ALA A CA 1
ATOM 759 C C . ALA A 1 98 ? -13.571 -3.338 15.857 1.00 95.56 98 ALA A C 1
ATOM 761 O O . ALA A 1 98 ? -14.401 -2.537 15.424 1.00 95.56 98 ALA A O 1
ATOM 762 N N . SER A 1 99 ? -13.064 -4.313 15.110 1.00 95.19 99 SER A N 1
ATOM 763 C CA . SER A 1 99 ? -13.514 -4.658 13.761 1.00 95.19 99 SER A CA 1
ATOM 764 C C . SER A 1 99 ? -13.592 -6.172 13.594 1.00 95.19 99 SER A C 1
ATOM 766 O O . SER A 1 99 ? -12.963 -6.928 14.339 1.00 95.19 99 SER A O 1
ATOM 768 N N . THR A 1 100 ? -14.394 -6.635 12.638 1.00 94.62 100 THR A N 1
ATOM 769 C CA . THR A 1 100 ? -14.437 -8.051 12.267 1.00 94.62 100 THR A CA 1
ATOM 770 C C . THR A 1 100 ? -14.854 -8.235 10.812 1.00 94.62 100 THR A C 1
ATOM 772 O O . THR A 1 100 ? -15.606 -7.426 10.264 1.00 94.62 100 THR A O 1
ATOM 775 N N . MET A 1 101 ? -14.368 -9.313 10.197 1.00 91.94 101 MET A N 1
ATOM 776 C CA . MET A 1 101 ? -14.818 -9.758 8.882 1.00 91.94 101 MET A CA 1
ATOM 777 C C . MET A 1 101 ? -16.033 -10.666 9.066 1.00 91.94 101 MET A C 1
ATOM 779 O O . MET A 1 101 ? -15.966 -11.653 9.801 1.00 91.94 101 MET A O 1
ATOM 783 N N . GLN A 1 102 ? -17.143 -10.343 8.412 1.00 91.19 102 GLN A N 1
ATOM 784 C CA . GLN A 1 102 ? -18.330 -11.186 8.425 1.00 91.19 102 GLN A CA 1
ATOM 785 C C . GLN A 1 102 ? -18.178 -12.398 7.483 1.00 91.19 102 GLN A C 1
ATOM 787 O O . GLN A 1 102 ? -17.344 -12.379 6.575 1.00 91.19 102 GLN A O 1
ATOM 792 N N . PRO A 1 103 ? -18.981 -13.467 7.667 1.00 87.56 103 PRO A N 1
ATOM 793 C CA . PRO A 1 103 ? -18.939 -14.655 6.806 1.00 87.56 103 PRO A CA 1
ATOM 794 C C . PRO A 1 103 ? -19.237 -14.390 5.323 1.00 87.56 103 PRO A C 1
ATOM 796 O O . PRO A 1 103 ? -18.859 -15.192 4.475 1.00 87.56 103 PRO A O 1
ATOM 799 N N . ASP A 1 104 ? -19.921 -13.289 5.012 1.00 87.06 104 ASP A N 1
ATOM 800 C CA . ASP A 1 104 ? -20.209 -12.823 3.651 1.00 87.06 104 ASP A CA 1
ATOM 801 C C . ASP A 1 104 ? -19.035 -12.050 3.014 1.00 87.06 104 ASP A C 1
ATOM 803 O O . ASP A 1 104 ? -19.127 -11.635 1.861 1.00 87.06 104 ASP A O 1
ATOM 807 N N . GLY A 1 105 ? -17.932 -11.867 3.749 1.00 82.88 105 GLY A N 1
ATOM 808 C CA . GLY A 1 105 ? -16.763 -11.097 3.327 1.00 82.88 105 GLY A CA 1
ATOM 809 C C . GLY A 1 105 ? -16.856 -9.596 3.618 1.00 82.88 105 GLY A C 1
ATOM 810 O O . GLY A 1 105 ? -15.927 -8.865 3.282 1.00 82.88 105 GLY A O 1
ATOM 811 N N . SER A 1 106 ? -17.931 -9.122 4.252 1.00 86.12 106 SER A N 1
ATOM 812 C CA . SER A 1 106 ? -18.106 -7.707 4.585 1.00 86.12 106 SER A CA 1
ATOM 813 C C . SER A 1 106 ? -17.318 -7.322 5.842 1.00 86.12 106 SER A C 1
ATOM 815 O O . SER A 1 106 ? -17.425 -7.964 6.888 1.00 86.12 106 SER A O 1
ATOM 817 N N . LEU A 1 107 ? -16.566 -6.221 5.778 1.00 91.62 107 LEU A N 1
ATOM 818 C CA . LEU A 1 107 ? -15.865 -5.658 6.934 1.00 91.62 107 LEU A CA 1
ATOM 819 C C . LEU A 1 107 ? -16.791 -4.739 7.742 1.00 91.62 107 LEU A C 1
ATOM 821 O O . LEU A 1 107 ? -17.312 -3.747 7.219 1.00 91.62 107 LEU A O 1
ATOM 825 N N . VAL A 1 108 ? -16.952 -5.034 9.034 1.00 95.44 108 VAL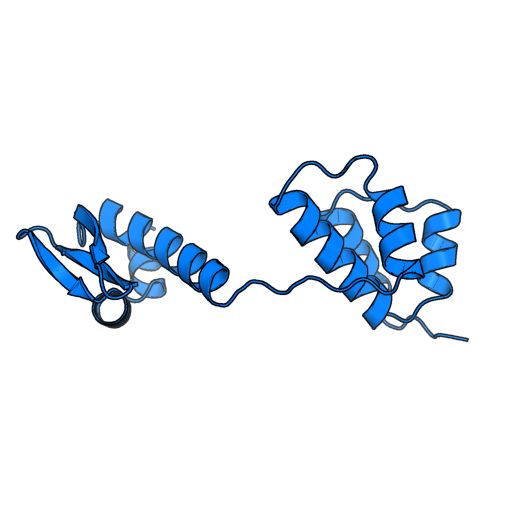 A N 1
ATOM 826 C CA . VAL A 1 108 ? -17.688 -4.181 9.978 1.00 95.44 108 VAL A CA 1
ATOM 827 C C . VAL A 1 108 ? -16.810 -3.706 11.126 1.00 95.44 108 VAL A C 1
ATOM 829 O O . VAL A 1 108 ? -15.845 -4.366 11.519 1.00 95.44 108 VAL A O 1
ATOM 832 N N . VAL A 1 109 ? -17.169 -2.553 11.680 1.00 96.62 109 VAL A N 1
ATOM 833 C CA . VAL A 1 109 ? -16.526 -1.933 12.840 1.00 96.62 109 VAL A CA 1
ATOM 834 C C . VAL A 1 109 ? -17.554 -1.691 13.936 1.00 96.62 109 VAL A C 1
ATOM 836 O O . VAL A 1 109 ? -18.731 -1.476 13.653 1.00 96.62 109 VAL A O 1
ATOM 839 N N . PHE A 1 110 ? -17.114 -1.740 15.187 1.00 96.75 110 PHE A N 1
ATOM 840 C CA . PHE A 1 110 ? -17.969 -1.576 16.357 1.00 96.75 110 PHE A CA 1
ATOM 841 C C . PHE A 1 110 ? -17.721 -0.219 16.997 1.00 96.75 110 PHE A C 1
ATOM 843 O O . PHE A 1 110 ? -16.567 0.129 17.255 1.00 96.75 110 PHE A O 1
ATOM 850 N N . ASP A 1 111 ? -18.789 0.525 17.273 1.00 94.81 111 ASP A N 1
ATOM 851 C CA . ASP A 1 111 ? -18.712 1.767 18.042 1.00 94.81 111 ASP A CA 1
ATOM 852 C C . ASP A 1 111 ? -18.548 1.503 19.554 1.00 94.81 111 ASP A C 1
ATOM 854 O O . ASP A 1 111 ? -18.519 0.360 20.017 1.00 94.81 111 ASP A O 1
ATOM 858 N N . ARG A 1 112 ? -18.473 2.571 20.358 1.00 92.88 112 ARG A N 1
ATOM 859 C CA . ARG A 1 112 ? -18.378 2.471 21.830 1.00 92.88 112 ARG A CA 1
ATOM 860 C C . ARG A 1 112 ? -19.569 1.774 22.491 1.00 92.88 112 ARG A C 1
ATOM 862 O O . ARG A 1 112 ? -19.425 1.286 23.609 1.00 92.88 112 ARG A O 1
ATOM 869 N N . ALA A 1 113 ? -20.734 1.769 21.848 1.00 93.44 113 ALA A N 1
ATOM 870 C CA . ALA A 1 113 ? -21.925 1.082 22.332 1.00 93.44 113 ALA A CA 1
ATOM 871 C C . ALA A 1 113 ? -21.939 -0.406 21.931 1.00 93.44 113 ALA A C 1
ATOM 873 O O . ALA A 1 113 ? -22.843 -1.137 22.332 1.00 93.44 113 ALA A O 1
ATOM 874 N N . GLY A 1 114 ? -20.939 -0.865 21.169 1.00 92.44 114 GLY A N 1
ATOM 875 C CA . GLY A 1 114 ? -20.863 -2.224 20.643 1.00 92.44 114 GLY A CA 1
ATOM 876 C C . GLY A 1 114 ? -21.769 -2.452 19.434 1.00 92.44 114 GLY A C 1
ATOM 877 O O . GLY A 1 114 ? -22.033 -3.602 19.084 1.00 92.44 114 GLY A O 1
ATOM 878 N N . ILE A 1 115 ? -22.258 -1.387 18.794 1.00 95.25 115 ILE A N 1
ATOM 879 C CA . ILE A 1 115 ? -23.092 -1.481 17.596 1.00 95.25 115 ILE A CA 1
ATOM 880 C C . ILE A 1 115 ? -22.183 -1.651 16.381 1.00 95.25 115 ILE A C 1
ATOM 882 O O . ILE A 1 115 ? -21.232 -0.892 16.192 1.00 95.25 115 ILE A O 1
ATOM 886 N N . ALA A 1 116 ? -22.484 -2.659 15.562 1.00 95.00 116 ALA A N 1
ATOM 887 C CA . ALA A 1 116 ? -21.756 -2.943 14.335 1.00 95.00 116 ALA A CA 1
ATOM 888 C C . ALA A 1 116 ? -22.248 -2.061 13.180 1.00 95.00 116 ALA A C 1
ATOM 890 O O . ALA A 1 116 ? -23.446 -2.014 12.902 1.00 95.00 116 ALA A O 1
ATOM 891 N N . TYR A 1 117 ? -21.310 -1.447 12.462 1.00 95.06 117 TYR A N 1
ATOM 892 C CA . TYR A 1 117 ? -21.560 -0.694 11.236 1.00 95.06 117 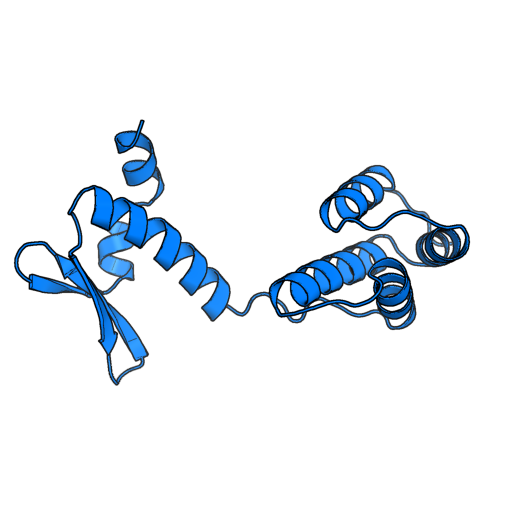TYR A CA 1
ATOM 893 C C . TYR A 1 117 ? -20.641 -1.178 10.109 1.00 95.06 117 TYR A C 1
ATOM 895 O O . TYR A 1 117 ? -19.474 -1.494 10.368 1.00 95.06 117 TYR A O 1
ATOM 903 N N . PRO A 1 118 ? -21.109 -1.202 8.851 1.00 94.56 118 PRO A N 1
ATOM 904 C CA . PRO A 1 118 ? -20.242 -1.398 7.694 1.00 94.56 118 PRO A CA 1
ATOM 905 C C . PRO A 1 118 ? -19.111 -0.368 7.659 1.00 94.56 118 PRO A C 1
ATOM 907 O O . PRO A 1 118 ? -19.339 0.821 7.897 1.00 94.56 118 PRO A O 1
ATOM 910 N N . PHE A 1 119 ? -17.898 -0.799 7.299 1.00 91.81 119 PHE A N 1
ATOM 911 C CA . PHE A 1 119 ? -16.753 0.112 7.191 1.00 91.81 119 PHE A CA 1
ATOM 912 C C . PHE A 1 119 ? -17.046 1.305 6.266 1.00 91.81 119 PHE A C 1
ATOM 914 O O . PHE A 1 119 ? -16.788 2.443 6.642 1.00 91.81 119 PHE A O 1
ATOM 921 N N . ALA A 1 120 ? -17.667 1.071 5.105 1.00 89.56 120 ALA A N 1
ATOM 922 C CA . ALA A 1 120 ? -18.011 2.132 4.154 1.00 89.56 120 ALA A CA 1
ATOM 923 C C . ALA A 1 120 ? -18.946 3.208 4.746 1.00 89.56 120 ALA A C 1
ATOM 925 O O . ALA A 1 120 ? -18.809 4.397 4.445 1.00 89.56 120 ALA A O 1
ATOM 926 N N . GLU A 1 121 ? -19.875 2.807 5.618 1.00 93.31 121 GLU A N 1
ATOM 927 C CA . GLU A 1 121 ? -20.774 3.733 6.310 1.00 93.31 121 GLU A CA 1
ATOM 928 C C . GLU A 1 121 ? -19.997 4.594 7.309 1.00 93.31 121 GLU A C 1
ATOM 930 O O . GLU A 1 121 ? -20.146 5.816 7.337 1.00 93.31 121 GLU A O 1
ATOM 935 N N . MET A 1 122 ? -19.118 3.971 8.092 1.00 93.44 122 MET A N 1
ATOM 936 C CA . MET A 1 122 ? -18.316 4.676 9.090 1.00 93.44 122 MET A CA 1
ATOM 937 C C . MET A 1 122 ? -17.258 5.582 8.467 1.00 93.44 122 MET A C 1
ATOM 939 O O . MET A 1 122 ? -17.049 6.686 8.960 1.00 93.44 122 MET A O 1
ATOM 943 N N . LEU A 1 123 ? -16.661 5.174 7.349 1.00 91.12 123 LEU A N 1
ATOM 944 C CA . LEU A 1 123 ? -15.741 6.004 6.575 1.00 91.12 123 LEU A CA 1
ATOM 945 C C . LEU A 1 123 ? -16.438 7.255 6.020 1.00 91.12 123 LEU A C 1
ATOM 947 O O . LEU A 1 123 ? -15.842 8.326 5.987 1.00 91.12 123 LEU A O 1
ATOM 951 N N . SER A 1 124 ? -17.712 7.134 5.631 1.00 91.69 124 SER A N 1
ATOM 952 C CA . SER A 1 124 ? -18.518 8.275 5.173 1.00 91.69 124 SER A CA 1
ATOM 953 C C . SER A 1 124 ? -18.884 9.229 6.313 1.00 91.69 124 SER A C 1
ATOM 955 O O . SER A 1 124 ? -18.978 10.433 6.100 1.00 91.69 124 SER A O 1
ATOM 957 N N . ARG A 1 125 ? -19.105 8.699 7.524 1.00 93.81 125 ARG A N 1
ATOM 958 C CA . ARG A 1 125 ? -19.427 9.496 8.720 1.00 93.81 125 ARG A CA 1
ATOM 959 C C . ARG A 1 125 ? -18.216 10.163 9.352 1.00 93.81 125 ARG A C 1
ATOM 961 O O . ARG A 1 125 ? -18.361 11.228 9.937 1.00 93.81 125 ARG A O 1
ATOM 968 N N . TYR A 1 126 ? -17.059 9.521 9.256 1.00 92.81 126 TYR A N 1
ATOM 969 C CA . TYR A 1 126 ? -15.806 9.990 9.830 1.00 92.81 126 TYR A CA 1
ATOM 970 C C . TYR A 1 126 ? -14.703 9.911 8.774 1.00 92.81 126 TYR A C 1
ATOM 972 O O . TYR A 1 126 ? -13.863 9.017 8.841 1.00 92.81 126 TYR A O 1
ATOM 980 N N . PRO A 1 127 ? -14.686 10.795 7.767 1.00 92.00 127 PRO A N 1
ATOM 981 C CA . PRO A 1 127 ? -13.646 10.782 6.747 1.00 92.00 127 PRO A CA 1
ATOM 982 C C . PRO A 1 127 ? -12.249 10.893 7.365 1.00 92.00 127 PRO A C 1
ATOM 984 O O . PRO A 1 127 ? -12.035 11.627 8.332 1.00 92.00 127 PRO A O 1
ATOM 987 N N . ILE A 1 128 ? -11.264 10.209 6.778 1.00 89.94 128 ILE A N 1
ATOM 988 C CA . ILE A 1 128 ? -9.887 10.187 7.304 1.00 89.94 128 ILE A CA 1
ATOM 989 C C . ILE A 1 128 ? -9.295 11.597 7.498 1.00 89.94 128 ILE A C 1
ATOM 991 O O . ILE A 1 128 ? -8.593 11.842 8.476 1.00 89.94 128 ILE A O 1
ATOM 995 N N . SER A 1 129 ? -9.641 12.545 6.623 1.00 88.12 129 SER A N 1
ATOM 996 C CA . SER A 1 129 ? -9.208 13.947 6.689 1.00 88.12 129 SER A CA 1
ATOM 997 C C . SER A 1 129 ? -9.684 14.679 7.949 1.00 88.12 129 SER A C 1
ATOM 999 O O . SER A 1 129 ? -8.980 15.542 8.478 1.00 88.12 129 SER A O 1
ATOM 1001 N N . GLU A 1 130 ? -10.870 14.336 8.452 1.00 89.06 130 GLU A N 1
ATOM 1002 C CA . GLU A 1 130 ? -11.419 14.917 9.682 1.00 89.06 130 GLU A CA 1
ATOM 1003 C C . GLU A 1 130 ? -10.745 14.312 10.916 1.00 89.06 130 GLU A C 1
ATOM 1005 O O . GLU A 1 130 ? -10.394 15.023 11.862 1.00 89.06 130 GLU A O 1
ATOM 1010 N N . LEU A 1 131 ? -10.473 13.005 10.868 1.00 89.50 131 LEU A N 1
ATOM 1011 C CA . LEU A 1 131 ? -9.760 12.310 11.933 1.00 89.50 131 LEU A CA 1
ATOM 1012 C C . LEU A 1 131 ? -8.325 12.833 12.090 1.00 89.50 131 LEU A C 1
ATOM 1014 O O . LEU A 1 131 ? -7.876 13.053 13.212 1.00 89.50 131 LEU A O 1
ATOM 1018 N N . GLN A 1 132 ? -7.627 13.094 10.985 1.00 85.69 132 GLN A N 1
ATOM 1019 C CA . GLN A 1 132 ? -6.272 13.656 10.998 1.00 85.69 132 GLN A CA 1
ATOM 1020 C C . GLN A 1 132 ? -6.226 15.077 11.572 1.00 85.69 132 GLN A C 1
ATOM 1022 O O . GLN A 1 132 ? -5.308 15.405 12.317 1.00 85.69 132 GLN A O 1
ATOM 1027 N N . SER A 1 133 ? -7.234 15.902 11.274 1.00 77.94 133 SER A N 1
ATOM 1028 C CA . SER A 1 133 ? -7.298 17.294 11.748 1.00 77.94 133 SER A CA 1
ATOM 1029 C C . SER A 1 133 ? -7.555 17.405 13.254 1.00 77.94 133 SER A C 1
ATOM 1031 O O . SER A 1 133 ? -7.233 18.419 13.861 1.00 77.94 133 SER A O 1
ATOM 1033 N N . THR A 1 134 ? -8.121 16.361 13.860 1.00 66.94 134 THR A N 1
ATOM 1034 C CA . THR A 1 134 ? -8.411 16.302 15.302 1.00 66.94 134 THR A CA 1
ATOM 1035 C C . THR A 1 134 ? -7.232 15.737 16.109 1.00 66.94 134 THR A C 1
ATOM 1037 O O . THR A 1 134 ? -7.194 15.872 17.328 1.00 66.94 134 THR A O 1
ATOM 1040 N N . ALA A 1 135 ? -6.261 15.102 15.443 1.00 59.41 135 ALA A N 1
ATOM 1041 C CA . ALA A 1 135 ? -5.064 14.527 16.060 1.00 59.41 135 ALA A CA 1
ATOM 1042 C C . ALA A 1 135 ? -3.878 15.515 16.173 1.00 59.41 135 ALA A C 1
ATOM 1044 O O . ALA A 1 135 ? -2.797 15.098 16.594 1.00 59.41 135 ALA A O 1
ATOM 1045 N N . ALA A 1 136 ? -4.069 16.783 15.780 1.00 50.19 136 ALA A N 1
ATOM 1046 C CA . ALA A 1 136 ? -3.060 17.849 15.786 1.00 50.19 136 ALA A CA 1
ATOM 1047 C C . ALA A 1 136 ? -3.116 18.733 17.042 1.00 50.19 136 ALA A C 1
ATOM 1049 O O . ALA A 1 136 ? -4.234 18.995 17.542 1.00 50.19 136 ALA A O 1
#

Radius of gyration: 20.83 Å; chains: 1; bounding box: 51×32×52 Å

Foldseek 3Di:
DADAPCVVVLVVLCVVLVHDDDPLLVVLCVVAHPVLLVQLSVQLVLVVVVDDDDPSSVSSSCSSVVSHGHPDCDPVNVVVVLLVLQVVLCVVVQQFPDWDQDPVRFIWTAHPVRDIDGPVVVCVVQPSVNSVVVVD

Organism: NCBI:txid2839662